Protein AF-A0ABD0NTB0-F1 (afdb_monomer_lite)

Secondary structure (DSSP, 8-state):
----PPPPPP-----------------S------------TT-PPPPPP----GGG--EEETTEEEEEEPSSSS-EEEEETTT--EEEE-

Sequence (90 aa):
MNIQRSSPINISRYGRSRHKAHDFEELSCLRTTESSQSFSPNLGSPSPPETPDSSHCISCIGNYLLLEPIEGDHVFRATHLHSGEELVCK

Radius of gyration: 23.84 Å; chains: 1; bounding box: 82×42×34 Å

pLDDT: mean 72.14, std 17.05, range [37.62, 95.19]

Organism: Cirrhinus mrigala (NCBI:txid683832)

Structure (mmCIF, N/CA/C/O backbone):
data_AF-A0ABD0NTB0-F1
#
_entry.id   AF-A0ABD0NTB0-F1
#
loop_
_atom_site.group_PDB
_atom_site.id
_atom_site.type_symbol
_atom_site.label_atom_id
_atom_site.label_alt_id
_atom_site.label_comp_id
_atom_site.label_asym_id
_atom_site.label_entity_id
_atom_site.label_seq_id
_atom_site.pdbx_PDB_ins_code
_atom_site.Cartn_x
_atom_site.Cartn_y
_atom_site.Cartn_z
_atom_site.occupancy
_atom_site.B_iso_or_equiv
_atom_site.auth_seq_id
_atom_site.auth_comp_id
_atom_site.auth_asym_id
_atom_site.auth_atom_id
_atom_site.pdbx_PDB_model_num
ATOM 1 N N . MET A 1 1 ? 67.552 -1.049 7.433 1.00 52.81 1 MET A N 1
ATOM 2 C CA . MET A 1 1 ? 66.473 -1.753 8.161 1.00 52.81 1 MET A CA 1
ATOM 3 C C . MET A 1 1 ? 65.295 -1.903 7.211 1.00 52.81 1 MET A C 1
ATOM 5 O O . MET A 1 1 ? 64.581 -0.932 7.001 1.00 52.81 1 MET A O 1
ATOM 9 N N . ASN A 1 2 ? 65.136 -3.072 6.585 1.00 62.03 2 ASN A N 1
ATOM 10 C CA . ASN A 1 2 ? 63.991 -3.359 5.717 1.00 62.03 2 ASN A CA 1
ATOM 11 C C . ASN A 1 2 ? 62.867 -3.932 6.578 1.00 62.03 2 ASN A C 1
ATOM 13 O O . ASN A 1 2 ? 62.971 -5.055 7.062 1.00 62.03 2 ASN A O 1
ATOM 17 N N . ILE A 1 3 ? 61.815 -3.148 6.794 1.00 67.19 3 ILE A N 1
ATOM 18 C CA . ILE A 1 3 ? 60.665 -3.564 7.595 1.00 67.19 3 ILE A CA 1
ATOM 19 C C . ILE A 1 3 ? 59.652 -4.195 6.637 1.00 67.19 3 ILE A C 1
ATOM 21 O O . ILE A 1 3 ? 58.921 -3.486 5.947 1.00 67.19 3 ILE A O 1
ATOM 25 N N . GLN A 1 4 ? 59.623 -5.523 6.555 1.00 76.69 4 GLN A N 1
ATOM 26 C CA . GLN A 1 4 ? 58.528 -6.224 5.883 1.00 76.69 4 GLN A CA 1
ATOM 27 C C . GLN A 1 4 ? 57.314 -6.234 6.815 1.00 76.69 4 GLN A C 1
ATOM 29 O O . GLN A 1 4 ? 57.365 -6.799 7.906 1.00 76.69 4 GLN A O 1
ATOM 34 N N . ARG A 1 5 ? 56.228 -5.572 6.405 1.00 75.94 5 ARG A N 1
ATOM 35 C CA . ARG A 1 5 ? 54.947 -5.616 7.121 1.00 75.94 5 ARG A CA 1
ATOM 36 C C . ARG A 1 5 ? 54.201 -6.887 6.723 1.00 75.94 5 ARG A C 1
ATOM 38 O O . ARG A 1 5 ? 54.054 -7.159 5.534 1.00 75.94 5 ARG A O 1
ATOM 45 N N . SER A 1 6 ? 53.750 -7.660 7.706 1.00 81.69 6 SER A N 1
ATOM 46 C CA . SER A 1 6 ? 52.938 -8.852 7.465 1.00 81.69 6 SER A CA 1
ATOM 47 C C . SER A 1 6 ? 51.529 -8.482 6.995 1.00 81.69 6 SER A C 1
ATOM 49 O O . SER A 1 6 ? 51.012 -7.401 7.287 1.00 81.69 6 SER A O 1
ATOM 51 N N . SER A 1 7 ? 50.904 -9.394 6.254 1.00 79.12 7 SER A N 1
ATOM 52 C CA . SER A 1 7 ? 49.503 -9.280 5.855 1.00 79.12 7 SER A CA 1
ATOM 53 C C . SER A 1 7 ? 48.566 -9.464 7.059 1.00 79.12 7 SER A C 1
ATOM 55 O O . SER A 1 7 ? 48.878 -10.254 7.956 1.00 79.12 7 SER A O 1
ATOM 57 N N . PRO A 1 8 ? 47.410 -8.779 7.084 1.00 78.06 8 PRO A N 1
ATOM 58 C CA . PRO A 1 8 ? 46.452 -8.882 8.180 1.00 78.06 8 PRO A CA 1
ATOM 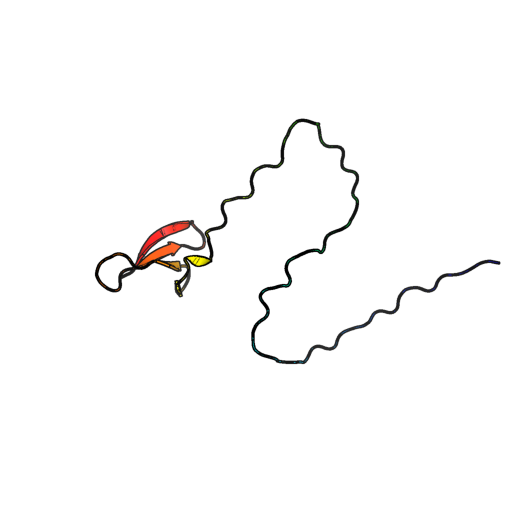59 C C . PRO A 1 8 ? 45.862 -10.295 8.295 1.00 78.06 8 PRO A C 1
ATOM 61 O O . PRO A 1 8 ? 45.656 -10.988 7.298 1.00 78.06 8 PRO A O 1
ATOM 64 N N . ILE A 1 9 ? 45.577 -10.715 9.529 1.00 78.69 9 ILE A N 1
ATOM 65 C CA . ILE A 1 9 ? 44.979 -12.022 9.828 1.00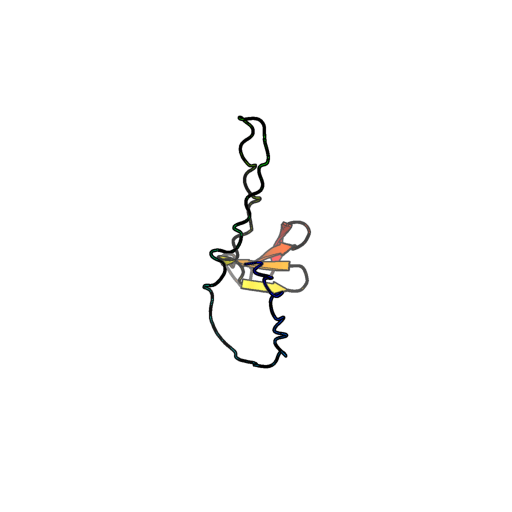 78.69 9 ILE A CA 1
ATOM 66 C C . ILE A 1 9 ? 43.464 -11.947 9.598 1.00 78.69 9 ILE A C 1
ATOM 68 O O . ILE A 1 9 ? 42.799 -11.042 10.097 1.00 78.69 9 ILE A O 1
ATOM 72 N N . ASN A 1 10 ? 42.915 -12.912 8.858 1.00 69.69 10 ASN A N 1
ATOM 73 C CA . ASN A 1 10 ? 41.484 -13.004 8.576 1.00 69.69 10 ASN A CA 1
ATOM 74 C C . ASN A 1 10 ? 40.754 -13.732 9.721 1.00 69.69 10 ASN A C 1
ATOM 76 O O . ASN A 1 10 ? 41.062 -14.886 10.015 1.00 69.69 10 ASN A O 1
ATOM 80 N N . ILE A 1 11 ? 39.797 -13.063 10.372 1.00 70.88 11 ILE A N 1
ATOM 81 C CA . ILE A 1 11 ? 38.982 -13.644 11.448 1.00 70.88 11 ILE A CA 1
ATOM 82 C C . ILE A 1 11 ? 37.628 -14.064 10.867 1.00 70.88 11 ILE A C 1
ATOM 84 O O . ILE A 1 11 ? 36.714 -13.250 10.723 1.00 70.88 11 ILE A O 1
ATOM 88 N N . SER A 1 12 ? 37.467 -15.353 10.573 1.00 66.12 12 SER A N 1
ATOM 89 C CA . SER A 1 12 ? 36.172 -15.935 10.213 1.00 66.12 12 SER A CA 1
ATOM 90 C C . SER A 1 12 ? 35.294 -16.074 11.463 1.00 66.12 12 SER A C 1
ATOM 92 O O . SER A 1 12 ? 35.538 -16.944 12.304 1.00 66.12 12 SER A O 1
ATOM 94 N N . ARG A 1 13 ? 34.265 -15.228 11.607 1.00 67.88 13 ARG A N 1
ATOM 95 C CA . ARG A 1 13 ? 33.269 -15.375 12.681 1.00 67.88 13 ARG A CA 1
ATOM 96 C C . ARG A 1 13 ? 32.338 -16.540 12.342 1.00 67.88 13 ARG A C 1
ATOM 98 O O . ARG A 1 13 ? 31.417 -16.387 11.544 1.00 67.88 13 ARG A O 1
ATOM 105 N N . TYR A 1 14 ? 32.574 -17.706 12.939 1.00 57.47 14 TYR A N 1
ATOM 106 C CA . TYR A 1 14 ? 31.627 -18.817 12.876 1.00 57.47 14 TYR A CA 1
ATOM 107 C C . TYR A 1 14 ? 30.336 -18.407 13.591 1.00 57.47 14 TYR A C 1
ATOM 109 O O . TYR A 1 14 ? 30.301 -18.209 14.805 1.00 57.47 14 TYR A O 1
ATOM 117 N N . GLY A 1 15 ? 29.285 -18.208 12.800 1.00 58.44 15 GLY A N 1
ATOM 118 C CA . GLY A 1 15 ? 27.997 -17.723 13.263 1.00 58.44 15 GLY A CA 1
ATOM 119 C C . GLY A 1 15 ? 27.270 -18.750 14.121 1.00 58.44 15 GLY A C 1
ATOM 120 O O . GLY A 1 15 ? 26.750 -19.741 13.614 1.00 58.44 15 GLY A O 1
ATOM 121 N N . ARG A 1 16 ? 27.137 -18.447 15.412 1.00 58.34 16 ARG A N 1
ATOM 122 C CA . ARG A 1 16 ? 25.883 -18.668 16.136 1.00 58.34 16 ARG A CA 1
ATOM 123 C C . ARG A 1 16 ? 25.864 -17.866 17.430 1.00 58.34 16 ARG A C 1
ATOM 125 O O . ARG A 1 16 ? 26.540 -18.211 18.388 1.00 58.34 16 ARG A O 1
ATOM 132 N N . SER A 1 17 ? 24.998 -16.862 17.478 1.00 48.53 17 SER A N 1
ATOM 133 C CA . SER A 1 17 ? 24.287 -16.544 18.709 1.00 48.53 17 SER A CA 1
ATOM 134 C C . SER A 1 17 ? 22.919 -15.969 18.358 1.00 48.53 17 SER A C 1
ATOM 136 O O . SER A 1 17 ? 22.812 -14.907 17.753 1.00 48.53 17 SER A O 1
ATOM 138 N N . ARG A 1 18 ? 21.863 -16.734 18.658 1.00 58.38 18 ARG A N 1
ATOM 139 C CA . ARG A 1 18 ? 20.477 -16.260 18.609 1.00 58.38 18 ARG A CA 1
ATOM 140 C C . ARG A 1 18 ? 20.260 -15.390 19.840 1.00 58.38 18 ARG A C 1
ATOM 142 O O . ARG A 1 18 ? 20.167 -15.952 20.925 1.00 58.38 18 ARG A O 1
ATOM 149 N N . HIS A 1 19 ? 20.062 -14.087 19.669 1.00 48.44 19 HIS A N 1
ATOM 150 C CA . HIS A 1 19 ? 19.395 -13.274 20.682 1.00 48.44 19 HIS A CA 1
ATOM 151 C C . HIS A 1 19 ? 18.358 -12.367 20.024 1.00 48.44 19 HIS A C 1
ATOM 153 O O . HIS A 1 19 ? 18.619 -11.697 19.030 1.00 48.44 19 HIS A O 1
ATOM 159 N N . LYS A 1 20 ? 17.142 -12.466 20.563 1.00 50.06 20 LYS A N 1
ATOM 160 C CA . LYS A 1 20 ? 16.014 -11.577 20.316 1.00 50.06 20 LYS A CA 1
ATOM 161 C C . LYS A 1 20 ? 16.319 -10.178 20.857 1.00 50.06 20 LYS A C 1
ATOM 163 O O . LYS A 1 20 ? 16.997 -10.060 21.869 1.00 50.06 20 LYS A O 1
ATOM 168 N N . ALA A 1 21 ? 15.590 -9.231 20.273 1.00 48.06 21 ALA A N 1
ATOM 169 C CA . ALA A 1 21 ? 15.223 -7.922 20.797 1.00 48.06 21 ALA A CA 1
ATOM 170 C C . ALA A 1 21 ? 16.261 -6.801 20.644 1.00 48.06 21 ALA A C 1
ATOM 172 O O . ALA A 1 21 ? 17.294 -6.786 21.295 1.00 48.06 21 ALA A O 1
ATOM 173 N N . HIS A 1 22 ? 15.821 -5.824 19.849 1.00 49.94 22 HIS A N 1
ATOM 174 C CA . HIS A 1 22 ? 15.913 -4.403 20.147 1.00 49.94 22 HIS A CA 1
ATOM 175 C C . HIS A 1 22 ? 17.314 -3.792 20.111 1.00 49.94 22 HIS A C 1
ATOM 177 O O . HIS A 1 22 ? 17.906 -3.537 21.149 1.00 49.94 22 HIS A O 1
ATOM 183 N N . ASP A 1 23 ? 17.757 -3.425 18.910 1.00 37.62 23 ASP A N 1
ATOM 184 C CA . ASP A 1 23 ? 18.547 -2.209 18.756 1.00 37.62 23 ASP A CA 1
ATOM 185 C C . ASP A 1 23 ? 18.258 -1.588 17.382 1.00 37.62 23 ASP A C 1
ATOM 187 O O . ASP A 1 23 ? 18.469 -2.209 16.341 1.00 37.62 23 ASP A O 1
ATOM 191 N N . PHE A 1 24 ? 17.633 -0.413 17.402 1.00 48.34 24 PHE A N 1
ATOM 192 C CA . PHE A 1 24 ? 17.255 0.392 16.236 1.00 48.34 24 PHE A CA 1
ATOM 193 C C . PHE A 1 24 ? 18.338 1.449 15.938 1.00 48.34 24 PHE A C 1
ATOM 195 O O . PHE A 1 24 ? 18.114 2.355 15.143 1.00 48.34 24 PHE A O 1
ATOM 202 N N . GLU A 1 25 ? 19.535 1.339 16.521 1.00 51.12 25 GLU A N 1
ATOM 203 C CA . GLU A 1 25 ? 20.545 2.394 16.439 1.00 51.12 25 GLU A CA 1
ATOM 204 C C . GLU A 1 25 ? 21.907 1.899 15.933 1.00 51.12 25 GLU A C 1
ATOM 206 O O . GLU A 1 25 ? 22.932 2.054 16.584 1.00 51.12 25 GLU A O 1
ATOM 211 N N . GLU A 1 26 ? 21.954 1.329 14.724 1.00 47.09 26 GLU A N 1
ATOM 212 C CA . GLU A 1 26 ? 23.234 1.124 14.025 1.00 47.09 26 GLU A CA 1
ATOM 213 C C . GLU A 1 26 ? 23.088 1.227 12.496 1.00 47.09 26 GLU A C 1
ATOM 215 O O . GLU A 1 26 ? 23.358 0.295 11.744 1.00 47.09 26 GLU A O 1
ATOM 220 N N . LEU A 1 27 ? 22.633 2.384 12.005 1.00 48.22 27 LEU A N 1
ATOM 221 C CA . LEU A 1 27 ? 22.791 2.761 10.588 1.00 48.22 27 LEU A CA 1
ATOM 222 C C . LEU A 1 27 ? 23.494 4.112 10.404 1.00 48.22 27 LEU A C 1
ATOM 224 O O . LEU A 1 27 ? 23.484 4.682 9.312 1.00 48.22 27 LEU A O 1
ATOM 228 N N . SER A 1 28 ? 24.163 4.616 11.441 1.00 50.31 28 SER A N 1
ATOM 229 C CA . SER A 1 28 ? 25.056 5.760 11.315 1.00 50.31 28 SER A CA 1
ATOM 230 C C . SER A 1 28 ? 26.506 5.284 11.132 1.00 50.31 28 SER A C 1
ATOM 232 O O . SER A 1 28 ? 27.063 4.544 11.935 1.00 50.31 28 SER A O 1
ATOM 234 N N . CYS A 1 29 ? 27.126 5.769 10.051 1.00 44.84 29 CYS A N 1
ATOM 235 C CA . CYS A 1 29 ? 28.577 5.944 9.910 1.00 44.84 29 CYS A CA 1
ATOM 236 C C . CYS A 1 29 ? 29.438 4.752 9.453 1.00 44.84 29 CYS A C 1
ATOM 238 O O . CYS A 1 29 ? 30.420 4.436 10.112 1.00 44.84 29 CYS A O 1
ATOM 240 N N . LEU A 1 30 ? 29.228 4.201 8.251 1.00 52.38 30 LEU A N 1
ATOM 241 C CA . LEU A 1 30 ? 30.326 3.530 7.531 1.00 52.38 30 LEU A CA 1
ATOM 242 C C . LEU A 1 30 ? 30.236 3.733 6.015 1.00 52.38 30 LEU A C 1
ATOM 244 O O . LEU A 1 30 ? 29.679 2.872 5.347 1.00 52.38 30 LEU A O 1
ATOM 248 N N . ARG A 1 31 ? 30.826 4.821 5.484 1.00 41.84 31 ARG A N 1
ATOM 249 C CA . ARG A 1 31 ? 31.605 4.8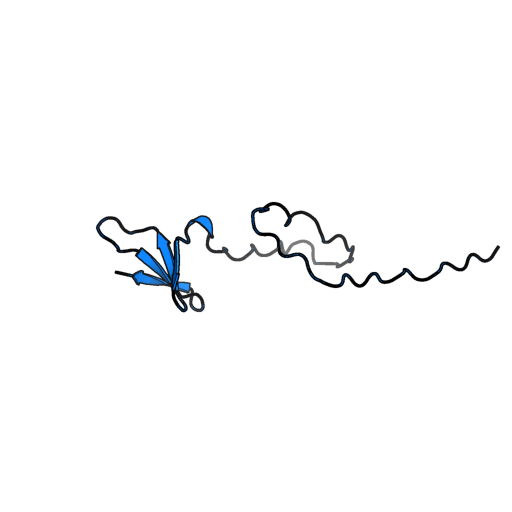46 4.218 1.00 41.84 31 ARG A CA 1
ATOM 250 C C . ARG A 1 31 ? 32.540 6.062 4.173 1.00 41.84 31 ARG A C 1
ATOM 252 O O . ARG A 1 31 ? 32.220 7.088 3.584 1.00 41.84 31 ARG A O 1
ATOM 259 N N . THR A 1 32 ? 33.724 5.934 4.759 1.00 46.66 32 THR A N 1
ATOM 260 C CA . THR A 1 32 ? 34.896 6.721 4.358 1.00 46.66 32 THR A CA 1
ATOM 261 C C . THR A 1 32 ? 35.689 5.915 3.335 1.00 46.66 32 THR A C 1
ATOM 263 O O . THR A 1 32 ? 36.429 5.007 3.692 1.00 46.66 32 THR A O 1
ATOM 266 N N . THR A 1 33 ? 35.554 6.261 2.057 1.00 44.97 33 THR A N 1
ATOM 267 C CA . THR A 1 33 ? 36.618 6.059 1.067 1.00 44.97 33 THR A CA 1
ATOM 268 C C . THR A 1 33 ? 36.605 7.246 0.121 1.00 44.97 33 THR A C 1
ATOM 270 O O . THR A 1 33 ? 35.685 7.418 -0.674 1.00 44.97 33 THR A O 1
ATOM 273 N N . GLU A 1 34 ? 37.633 8.071 0.269 1.00 53.75 34 GLU A N 1
ATOM 274 C CA . GLU A 1 34 ? 38.133 9.017 -0.715 1.00 53.75 34 GLU A CA 1
ATOM 275 C C . GLU A 1 34 ? 38.098 8.393 -2.121 1.00 53.75 34 GLU A C 1
ATOM 277 O O . GLU A 1 34 ? 38.792 7.418 -2.403 1.00 53.75 34 GLU A O 1
ATOM 282 N N . SER A 1 35 ? 37.280 8.948 -3.012 1.00 48.19 35 SER A N 1
ATOM 283 C CA . SER A 1 35 ? 37.479 8.786 -4.447 1.00 48.19 35 SER A CA 1
ATOM 284 C C . SER A 1 35 ? 37.306 10.149 -5.090 1.00 48.19 35 SER A C 1
ATOM 286 O O . SER A 1 35 ? 36.189 10.643 -5.246 1.00 48.19 35 SER A O 1
ATOM 288 N N . SER A 1 36 ? 38.434 10.759 -5.433 1.00 59.62 36 SER A N 1
ATOM 289 C CA . SER A 1 36 ? 38.537 11.906 -6.322 1.00 59.62 36 SER A CA 1
ATOM 290 C C . SER A 1 36 ? 37.711 11.645 -7.580 1.00 59.62 36 SER A C 1
ATOM 292 O O . SER A 1 36 ? 38.127 10.894 -8.460 1.00 59.62 36 SER A O 1
ATOM 294 N N . GLN A 1 37 ? 36.526 12.239 -7.661 1.00 54.38 37 GLN A N 1
ATOM 295 C CA . GLN A 1 37 ? 35.738 12.268 -8.882 1.00 54.38 37 GLN A CA 1
ATOM 296 C C . GLN A 1 37 ? 35.430 13.726 -9.192 1.00 54.38 37 GLN A C 1
ATOM 298 O O . GLN A 1 37 ? 34.649 14.391 -8.515 1.00 54.38 37 GLN A O 1
ATOM 303 N N . SER A 1 38 ? 36.130 14.235 -10.202 1.00 67.69 38 SER A N 1
ATOM 304 C CA . SER A 1 38 ? 35.828 15.507 -10.833 1.00 67.69 38 SER A CA 1
ATOM 305 C C . SER A 1 38 ? 34.431 15.423 -11.444 1.00 67.69 38 SER A C 1
ATOM 307 O O . SER A 1 38 ? 34.237 14.729 -12.442 1.00 67.69 38 SER A O 1
ATOM 309 N N . PHE A 1 39 ? 33.476 16.144 -10.870 1.00 60.47 39 PHE A N 1
ATOM 310 C CA . PHE A 1 39 ? 32.192 16.404 -11.506 1.00 60.47 39 PHE A CA 1
ATOM 311 C C . PHE A 1 39 ? 32.033 17.905 -11.724 1.00 60.47 39 PHE A C 1
ATOM 313 O O . PHE A 1 39 ? 32.462 18.722 -10.909 1.00 60.47 39 PHE A O 1
ATOM 320 N N . SER A 1 40 ? 31.477 18.254 -12.884 1.00 62.31 40 SER A N 1
ATOM 321 C CA . SER A 1 40 ? 31.192 19.620 -13.315 1.00 62.31 40 SER A CA 1
ATOM 322 C C . SER A 1 40 ? 30.443 20.404 -12.224 1.00 62.31 40 SER A C 1
ATOM 324 O O . SER A 1 40 ? 29.539 19.851 -11.601 1.00 62.31 40 SER A O 1
ATOM 326 N N . PRO A 1 41 ? 30.758 21.693 -12.000 1.00 63.53 41 PRO A N 1
ATOM 327 C CA . PRO A 1 41 ? 30.464 22.368 -10.734 1.00 63.53 41 PRO A CA 1
ATOM 328 C C . PRO A 1 41 ? 28.987 22.692 -10.450 1.00 63.53 41 PRO A C 1
ATOM 330 O O . PRO A 1 41 ? 28.722 23.296 -9.422 1.00 63.53 41 PRO A O 1
ATOM 333 N N . ASN A 1 42 ? 28.019 22.321 -11.298 1.00 61.41 42 ASN A N 1
ATOM 334 C CA . ASN A 1 42 ? 26.656 22.873 -11.202 1.00 61.41 42 ASN A CA 1
ATOM 335 C C . ASN A 1 42 ? 25.499 21.872 -11.364 1.00 61.41 42 ASN A C 1
ATOM 337 O O . ASN A 1 42 ? 24.366 22.297 -11.572 1.00 61.41 42 ASN A O 1
ATOM 341 N N . LEU A 1 43 ? 25.733 20.564 -11.260 1.00 64.62 43 LEU A N 1
ATOM 342 C CA . LEU A 1 43 ? 24.633 19.599 -11.171 1.00 64.62 43 LEU A CA 1
ATOM 343 C C . LEU A 1 43 ? 24.590 19.073 -9.740 1.00 64.62 43 LEU A C 1
ATOM 345 O O . LEU A 1 43 ? 25.316 18.150 -9.384 1.00 64.62 43 LEU A O 1
ATOM 349 N N . GLY A 1 44 ? 23.793 19.742 -8.904 1.00 73.56 44 GLY A N 1
ATOM 350 C CA . GLY A 1 44 ? 23.501 19.267 -7.555 1.00 73.56 44 GLY A CA 1
ATOM 351 C C . GLY A 1 44 ? 22.952 17.841 -7.594 1.00 73.56 44 GLY A C 1
ATOM 352 O O . GLY A 1 44 ? 22.341 17.425 -8.580 1.00 73.56 44 GLY A O 1
ATOM 353 N N . SER A 1 45 ? 23.199 17.083 -6.529 1.00 73.62 45 SER A N 1
ATOM 354 C CA . SER A 1 45 ? 22.696 15.720 -6.378 1.00 73.62 45 SER A CA 1
ATOM 355 C C . SER A 1 45 ? 21.178 15.698 -6.611 1.00 73.62 45 SER A C 1
ATOM 357 O O . SER A 1 45 ? 20.484 16.516 -6.001 1.00 73.62 45 SER A O 1
ATOM 359 N N . PRO A 1 46 ? 20.636 14.805 -7.462 1.00 79.88 46 PRO A N 1
ATOM 360 C CA . PRO A 1 46 ? 19.191 14.637 -7.539 1.00 79.88 46 PRO A CA 1
ATOM 361 C C . PRO A 1 46 ? 18.666 14.262 -6.150 1.00 79.88 46 PRO A C 1
ATOM 363 O O . PRO A 1 46 ? 19.301 13.476 -5.439 1.00 79.88 46 PRO A O 1
ATOM 366 N N . SER A 1 47 ? 17.532 14.844 -5.755 1.00 76.62 47 SER A N 1
ATOM 367 C CA . SER A 1 47 ? 16.868 14.485 -4.502 1.00 76.62 47 SER A CA 1
ATOM 368 C C . SER A 1 47 ? 16.628 12.972 -4.469 1.00 76.62 47 SER A C 1
ATOM 370 O O . SER A 1 47 ? 16.236 12.408 -5.498 1.00 76.62 47 SER A O 1
ATOM 372 N N . PRO A 1 48 ? 16.870 12.296 -3.331 1.00 74.25 48 PRO A N 1
ATOM 373 C CA . PRO A 1 48 ? 16.513 10.891 -3.211 1.00 74.25 48 PRO A CA 1
ATOM 374 C C . PRO A 1 48 ? 15.005 10.726 -3.466 1.00 74.25 48 PRO A C 1
ATOM 376 O O . PRO A 1 48 ? 14.239 11.639 -3.144 1.00 74.25 48 PRO A O 1
ATOM 379 N N . PRO A 1 49 ? 14.570 9.599 -4.061 1.00 76.44 49 PRO A N 1
ATOM 380 C CA . PRO A 1 49 ? 13.147 9.312 -4.205 1.00 76.44 49 PRO A CA 1
ATOM 381 C C . PRO A 1 49 ? 12.472 9.368 -2.832 1.00 76.44 49 PRO A C 1
ATOM 383 O O . PRO A 1 49 ? 13.076 8.953 -1.840 1.00 76.44 49 PRO A O 1
ATOM 386 N N . GLU A 1 50 ? 11.236 9.872 -2.778 1.00 72.50 50 GLU A N 1
ATOM 387 C CA . GLU A 1 50 ? 10.424 9.824 -1.562 1.00 72.50 50 GLU A CA 1
ATOM 388 C C . GLU A 1 50 ? 10.267 8.357 -1.155 1.00 72.50 50 GLU A C 1
ATOM 390 O O . GLU A 1 50 ? 9.586 7.567 -1.812 1.00 72.50 50 GLU A O 1
ATOM 395 N N . THR A 1 51 ? 10.977 7.961 -0.099 1.00 63.97 51 THR A N 1
ATOM 396 C CA . THR A 1 51 ? 10.751 6.669 0.532 1.00 63.97 51 THR A CA 1
ATOM 397 C C . THR A 1 51 ? 9.421 6.760 1.261 1.00 63.97 51 THR A C 1
ATOM 399 O O . THR A 1 51 ? 9.280 7.669 2.078 1.00 63.97 51 THR A O 1
ATOM 402 N N . PRO A 1 52 ? 8.456 5.862 1.003 1.00 63.56 52 PRO A N 1
ATOM 403 C CA . PRO A 1 52 ? 7.216 5.857 1.761 1.00 63.56 52 PRO A CA 1
ATOM 404 C C . PRO A 1 52 ? 7.554 5.714 3.245 1.00 63.56 52 PRO A C 1
ATOM 406 O O . PRO A 1 52 ? 8.269 4.787 3.637 1.00 63.56 52 PRO A O 1
ATOM 409 N N . ASP A 1 53 ? 7.085 6.669 4.046 1.00 63.25 53 ASP A N 1
ATOM 410 C CA . ASP A 1 53 ? 7.339 6.718 5.479 1.00 63.25 53 ASP A CA 1
ATOM 411 C C . ASP A 1 53 ? 6.856 5.416 6.130 1.00 63.25 53 ASP A C 1
ATOM 413 O O . ASP A 1 53 ? 5.657 5.134 6.234 1.00 63.25 53 ASP A O 1
ATOM 417 N N . SER A 1 54 ? 7.805 4.594 6.588 1.00 61.19 54 SER A N 1
ATOM 418 C CA . SER A 1 54 ? 7.508 3.293 7.198 1.00 61.19 54 SER A CA 1
ATOM 419 C C . SER A 1 54 ? 6.707 3.413 8.496 1.00 61.19 54 SER A C 1
ATOM 421 O O . SER A 1 54 ? 6.153 2.422 8.962 1.00 61.19 54 SER A O 1
ATOM 423 N N . SER A 1 55 ? 6.637 4.613 9.079 1.00 66.69 55 SER A N 1
ATOM 424 C CA . SER A 1 55 ? 5.837 4.929 10.266 1.00 66.69 55 SER A CA 1
ATOM 425 C C . SER A 1 55 ? 4.337 4.733 10.061 1.00 66.69 55 SER A C 1
ATOM 427 O O . SER A 1 55 ? 3.623 4.552 11.042 1.00 66.69 55 SER A O 1
ATOM 429 N N . HIS A 1 56 ? 3.857 4.736 8.815 1.00 69.69 56 HIS A N 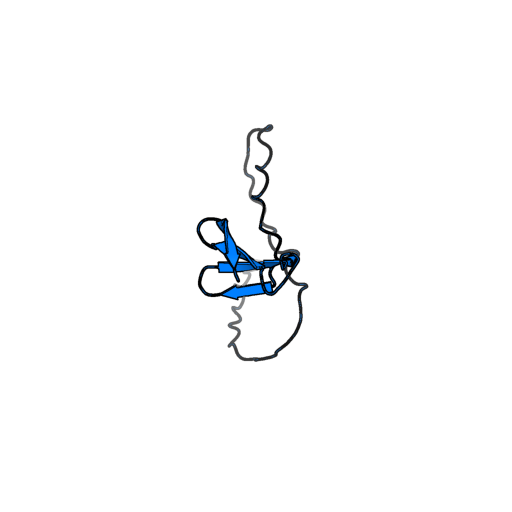1
ATOM 430 C CA . HIS A 1 56 ? 2.439 4.540 8.509 1.00 69.69 56 HIS A CA 1
ATOM 431 C C . HIS A 1 56 ? 2.084 3.086 8.189 1.00 69.69 56 HIS A C 1
ATOM 433 O O . HIS A 1 56 ? 0.917 2.796 7.954 1.00 69.69 56 HIS A O 1
ATOM 439 N N . CYS A 1 57 ? 3.051 2.162 8.189 1.00 73.12 57 CYS A N 1
ATOM 440 C CA . CYS A 1 57 ? 2.795 0.748 7.931 1.00 73.12 57 CYS A CA 1
ATOM 441 C C . CYS A 1 57 ? 2.183 0.055 9.156 1.00 73.12 57 CYS A C 1
ATOM 443 O O . CYS A 1 57 ? 2.809 -0.033 10.213 1.00 73.12 57 CYS A O 1
ATOM 445 N N . ILE A 1 58 ? 0.982 -0.498 8.985 1.00 82.50 58 ILE A N 1
ATOM 446 C CA . ILE A 1 58 ? 0.311 -1.327 9.992 1.00 82.50 58 ILE A CA 1
ATOM 447 C C . ILE A 1 58 ? 0.623 -2.810 9.771 1.00 82.50 58 ILE A C 1
ATOM 449 O O . ILE A 1 58 ? 0.846 -3.545 10.734 1.00 82.50 58 ILE A O 1
ATOM 453 N N . SER A 1 59 ? 0.614 -3.277 8.516 1.00 89.38 59 SER A N 1
ATOM 454 C CA . SER A 1 59 ? 0.795 -4.698 8.185 1.00 89.38 59 SER A CA 1
ATOM 455 C C . SER A 1 59 ? 1.173 -4.919 6.716 1.00 89.38 59 SER A C 1
ATOM 457 O O . SER A 1 59 ? 0.833 -4.112 5.859 1.00 89.38 59 SER A O 1
ATOM 459 N N . CYS A 1 60 ? 1.811 -6.050 6.399 1.00 92.25 60 CYS A N 1
ATOM 460 C CA . CYS A 1 60 ? 2.023 -6.516 5.024 1.00 92.25 60 CYS A CA 1
ATOM 461 C C . CYS A 1 60 ? 1.167 -7.756 4.752 1.00 92.25 60 CYS A C 1
ATOM 463 O O . CYS A 1 60 ? 1.250 -8.739 5.493 1.00 92.25 60 CYS A O 1
ATOM 465 N N . ILE A 1 61 ? 0.403 -7.752 3.658 1.00 92.25 61 ILE A N 1
ATOM 466 C CA . ILE A 1 61 ? -0.422 -8.888 3.230 1.00 92.25 61 ILE A CA 1
ATOM 467 C C . ILE A 1 61 ? -0.175 -9.151 1.745 1.00 92.25 61 ILE A C 1
ATOM 469 O O . ILE A 1 61 ? -0.559 -8.369 0.876 1.00 92.25 61 ILE A O 1
ATOM 473 N N . GLY A 1 62 ? 0.477 -10.275 1.440 1.00 94.19 62 GLY A N 1
ATOM 474 C CA . GLY A 1 62 ? 0.896 -10.584 0.073 1.00 94.19 62 GLY A CA 1
ATOM 475 C C . GLY A 1 62 ? 1.803 -9.485 -0.488 1.00 94.19 62 GLY A C 1
ATOM 476 O O . GLY A 1 62 ? 2.832 -9.175 0.107 1.00 94.19 62 GLY A O 1
ATOM 477 N N . ASN A 1 63 ? 1.398 -8.890 -1.614 1.00 95.19 63 ASN A N 1
ATOM 478 C CA . ASN A 1 63 ? 2.119 -7.795 -2.274 1.00 95.19 63 ASN A CA 1
ATOM 479 C C . ASN A 1 63 ? 1.593 -6.400 -1.892 1.00 95.19 63 ASN A C 1
ATOM 481 O O . ASN A 1 63 ? 1.827 -5.443 -2.630 1.00 95.19 63 ASN A O 1
ATOM 485 N N . TYR A 1 64 ? 0.857 -6.281 -0.787 1.00 95.00 64 TYR A N 1
ATOM 486 C CA . TYR A 1 64 ? 0.241 -5.031 -0.356 1.00 95.00 64 TYR A CA 1
ATOM 487 C C . TYR A 1 64 ? 0.687 -4.641 1.051 1.00 95.00 64 TYR A C 1
ATOM 489 O O . TYR A 1 64 ? 0.812 -5.486 1.941 1.00 95.00 64 TYR A O 1
ATOM 497 N N . LEU A 1 65 ? 0.896 -3.343 1.240 1.00 93.69 65 LEU A N 1
ATOM 498 C CA . LEU A 1 65 ? 1.179 -2.700 2.514 1.00 93.69 65 LEU A CA 1
ATOM 499 C C . LEU A 1 65 ? -0.108 -2.053 3.029 1.00 93.69 65 LEU A C 1
ATOM 501 O O . LEU A 1 65 ? -0.630 -1.166 2.363 1.00 93.69 65 LEU A O 1
ATOM 505 N N . LEU A 1 66 ? -0.624 -2.485 4.178 1.00 93.94 66 LEU A N 1
ATOM 506 C CA . LEU A 1 66 ? -1.702 -1.789 4.877 1.00 93.94 66 LEU A CA 1
ATOM 507 C C . LEU A 1 66 ? -1.124 -0.592 5.626 1.00 93.94 66 LEU A C 1
ATOM 509 O O . LEU A 1 66 ? -0.187 -0.732 6.416 1.00 93.94 66 LEU A O 1
ATOM 513 N N . LEU A 1 67 ? -1.710 0.566 5.368 1.00 91.19 67 LEU A N 1
ATOM 514 C CA . LEU A 1 67 ? -1.386 1.846 5.968 1.00 91.19 67 LEU A CA 1
ATOM 515 C C . LEU A 1 67 ? -2.440 2.212 7.023 1.00 91.19 67 LEU A C 1
ATOM 517 O O . LEU A 1 67 ? -3.091 1.339 7.593 1.00 91.19 67 LEU A O 1
ATOM 521 N N . GLU A 1 68 ? -2.612 3.506 7.282 1.00 89.19 68 GLU A N 1
ATOM 522 C CA . GLU A 1 68 ? -3.553 4.036 8.262 1.00 89.19 68 GLU A CA 1
ATOM 523 C C . GLU A 1 68 ? -5.015 3.591 8.032 1.00 89.19 68 GLU A C 1
ATOM 525 O O . GLU A 1 68 ? -5.452 3.419 6.883 1.00 89.19 68 GLU A O 1
ATOM 530 N N . PRO A 1 69 ? -5.788 3.398 9.120 1.00 89.00 69 PRO A N 1
ATOM 531 C CA . PRO A 1 69 ? -7.208 3.107 9.027 1.00 89.00 69 PRO A CA 1
ATOM 532 C C . PRO A 1 69 ? -7.946 4.331 8.490 1.00 89.00 69 PRO A C 1
ATOM 534 O O . PRO A 1 69 ? -7.624 5.469 8.835 1.00 89.00 69 PRO A O 1
ATOM 537 N N . ILE A 1 70 ? -8.970 4.091 7.684 1.00 89.00 70 ILE A N 1
ATOM 538 C CA . ILE A 1 70 ? -9.888 5.129 7.223 1.00 89.00 70 ILE A CA 1
ATOM 539 C C . ILE A 1 70 ? -10.986 5.286 8.284 1.00 89.00 70 ILE A C 1
ATOM 541 O O . ILE A 1 70 ? -11.377 4.3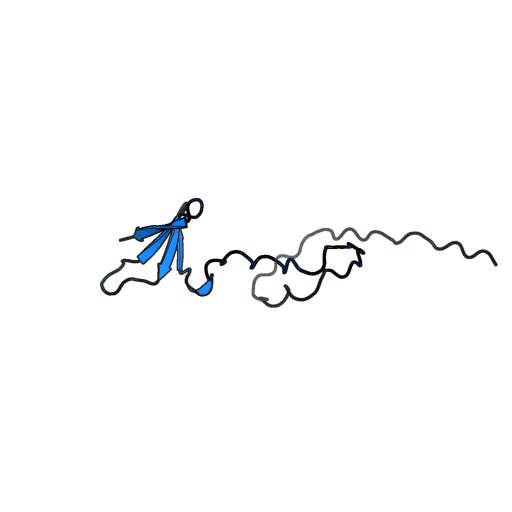15 8.931 1.00 89.00 70 ILE A O 1
ATOM 545 N N . GLU A 1 71 ? -11.465 6.511 8.511 1.00 83.44 71 GLU A N 1
ATOM 546 C CA . GLU A 1 71 ? -12.534 6.764 9.481 1.00 83.44 71 GLU A CA 1
ATOM 547 C C . GLU A 1 71 ? -13.790 5.942 9.156 1.00 83.44 71 GLU A C 1
ATOM 549 O O . GLU A 1 71 ? -14.414 6.112 8.109 1.00 83.44 71 GLU A O 1
ATOM 554 N N . GLY A 1 72 ? -14.181 5.085 10.102 1.00 71.12 72 GLY A N 1
ATOM 555 C CA . GLY A 1 72 ? -15.385 4.263 10.018 1.00 71.12 72 GLY A CA 1
ATOM 556 C C . GLY A 1 72 ? -15.110 2.839 9.536 1.00 71.12 72 GLY A C 1
ATOM 557 O O . GLY A 1 72 ? -15.066 2.578 8.338 1.00 71.12 72 GLY A O 1
ATOM 558 N N . ASP A 1 73 ? -15.066 1.916 10.503 1.00 76.44 73 ASP A N 1
ATOM 559 C CA . ASP A 1 73 ? -14.932 0.457 10.331 1.00 76.44 73 ASP A CA 1
ATOM 560 C C . ASP A 1 73 ? -13.537 -0.016 9.871 1.00 76.44 73 ASP A C 1
ATOM 562 O O . ASP A 1 73 ? -12.680 0.811 9.588 1.00 76.44 73 ASP A O 1
ATOM 566 N N . HIS A 1 74 ? -13.281 -1.334 9.881 1.00 86.25 74 HIS A N 1
ATOM 567 C CA . HIS A 1 74 ? -12.002 -2.023 9.591 1.00 86.25 74 HIS A CA 1
ATOM 568 C C . HIS A 1 74 ? -11.480 -1.842 8.149 1.00 86.25 74 HIS A C 1
ATOM 570 O O . HIS A 1 74 ? -11.066 -2.788 7.482 1.00 86.25 74 HIS A O 1
ATOM 576 N N . VAL A 1 75 ? -11.501 -0.608 7.668 1.00 92.06 75 VAL A N 1
ATOM 577 C CA . VAL A 1 75 ? -11.095 -0.180 6.348 1.00 92.06 75 VAL A CA 1
ATOM 578 C C . VAL A 1 75 ? -9.724 0.470 6.459 1.00 92.06 75 VAL A C 1
ATOM 580 O O . VAL A 1 75 ? -9.499 1.339 7.299 1.00 92.06 75 VAL A O 1
ATOM 583 N N . PHE A 1 76 ? -8.801 0.066 5.598 1.00 92.06 76 PHE A N 1
ATOM 584 C CA . PHE A 1 76 ? -7.416 0.524 5.624 1.00 92.06 76 PHE A CA 1
ATOM 585 C C . PHE A 1 76 ? -7.006 1.031 4.250 1.00 92.06 76 PHE A C 1
ATOM 587 O O . PHE A 1 76 ? -7.376 0.447 3.224 1.00 92.06 76 PHE A O 1
ATOM 594 N N . ARG A 1 77 ? -6.188 2.086 4.223 1.00 93.00 77 ARG A N 1
ATOM 595 C CA . ARG A 1 77 ? -5.417 2.415 3.021 1.00 93.00 77 ARG A CA 1
ATOM 596 C C . ARG A 1 77 ? -4.454 1.263 2.733 1.00 93.00 77 ARG A C 1
ATOM 598 O O . ARG A 1 77 ? -3.877 0.694 3.656 1.00 93.00 77 ARG A O 1
ATOM 605 N N . ALA A 1 78 ? -4.288 0.902 1.469 1.00 94.31 78 ALA A N 1
ATOM 606 C CA . ALA A 1 78 ? -3.385 -0.157 1.047 1.00 94.31 78 ALA A CA 1
ATOM 607 C C . ALA A 1 78 ? -2.554 0.294 -0.157 1.00 94.31 78 ALA A C 1
ATOM 609 O O . ALA A 1 78 ? -3.085 0.929 -1.059 1.00 94.31 78 ALA A O 1
ATOM 610 N N . THR A 1 79 ? -1.276 -0.071 -0.212 1.00 94.75 79 THR A N 1
ATOM 611 C CA . THR A 1 79 ? -0.393 0.261 -1.343 1.00 94.75 79 THR A CA 1
ATOM 612 C C . THR A 1 79 ? 0.232 -1.002 -1.916 1.00 94.75 79 THR A C 1
ATOM 614 O O . THR A 1 79 ? 0.773 -1.823 -1.172 1.00 94.75 79 THR A O 1
ATOM 617 N N . HIS A 1 80 ? 0.184 -1.180 -3.237 1.00 94.81 80 HIS A N 1
ATOM 618 C CA . HIS A 1 80 ? 0.857 -2.299 -3.898 1.00 94.81 80 HIS A CA 1
ATOM 619 C C . HIS A 1 80 ? 2.375 -2.081 -3.941 1.00 94.81 80 HIS A C 1
ATOM 621 O O . HIS A 1 80 ? 2.852 -1.074 -4.462 1.00 94.81 80 HIS A O 1
ATOM 627 N N . LEU A 1 81 ? 3.150 -3.053 -3.458 1.00 91.00 81 LEU A N 1
ATOM 628 C CA . LEU A 1 81 ? 4.600 -2.922 -3.267 1.00 91.00 81 LEU A CA 1
ATOM 629 C C . LEU A 1 81 ? 5.379 -2.664 -4.564 1.00 91.00 81 LEU A C 1
ATOM 631 O O . LEU A 1 81 ? 6.408 -1.996 -4.531 1.00 91.00 81 LEU A O 1
ATOM 635 N N . HIS A 1 82 ? 4.919 -3.195 -5.701 1.00 92.38 82 HIS A N 1
ATOM 636 C CA . HIS A 1 82 ? 5.662 -3.085 -6.963 1.00 92.38 82 HIS A CA 1
ATOM 637 C C . HIS A 1 82 ? 5.234 -1.899 -7.830 1.00 92.38 82 HIS A C 1
ATOM 639 O O . HIS A 1 82 ? 6.061 -1.352 -8.551 1.00 92.38 82 HIS A O 1
ATOM 645 N N . SER A 1 83 ? 3.948 -1.5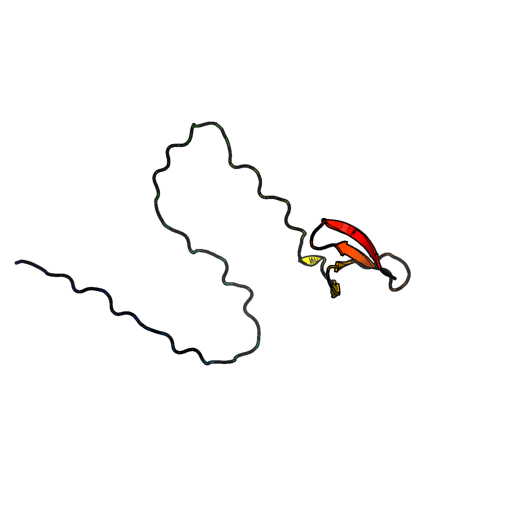34 -7.808 1.00 94.88 83 SER A N 1
ATOM 646 C CA . SER A 1 83 ? 3.416 -0.448 -8.647 1.00 94.88 83 SER A CA 1
ATOM 647 C C . SER A 1 83 ? 3.244 0.866 -7.893 1.00 94.88 83 SER A C 1
ATOM 649 O O . SER A 1 83 ? 3.101 1.899 -8.537 1.00 94.88 83 SER A O 1
ATOM 651 N N . GLY A 1 84 ? 3.229 0.838 -6.556 1.00 90.38 84 GLY A N 1
ATOM 652 C CA . GLY A 1 84 ? 2.887 1.998 -5.734 1.00 90.38 84 GLY A CA 1
ATOM 653 C C . GLY A 1 84 ? 1.412 2.402 -5.819 1.00 90.38 84 GLY A C 1
ATOM 654 O O . GLY A 1 84 ? 1.046 3.454 -5.313 1.00 90.38 84 GLY A O 1
ATOM 655 N N . GLU A 1 85 ? 0.563 1.595 -6.462 1.00 94.88 85 GLU A N 1
ATOM 656 C CA . GLU A 1 85 ? -0.862 1.892 -6.614 1.00 94.88 85 GLU A CA 1
ATOM 657 C C . GLU A 1 85 ? -1.574 1.854 -5.258 1.00 94.88 85 GLU A C 1
ATOM 659 O O . GLU A 1 85 ? -1.419 0.890 -4.500 1.00 94.88 85 GLU A O 1
ATOM 664 N N . GLU A 1 86 ? -2.354 2.898 -4.967 1.00 93.38 86 GLU A N 1
ATOM 665 C CA . GLU A 1 86 ? -3.148 3.010 -3.746 1.00 93.38 86 GLU A CA 1
ATOM 666 C C . GLU A 1 86 ? -4.552 2.425 -3.923 1.00 93.38 86 GLU A C 1
ATOM 668 O O . GLU A 1 86 ? -5.252 2.679 -4.903 1.00 93.38 86 GLU A O 1
ATOM 673 N N . LEU A 1 87 ? -4.967 1.641 -2.935 1.00 93.50 87 LEU A N 1
ATOM 674 C CA . LEU A 1 87 ? -6.203 0.875 -2.881 1.00 93.50 87 LEU A CA 1
ATOM 675 C C . LEU A 1 87 ? -6.810 0.978 -1.478 1.00 93.50 87 LEU A C 1
ATOM 677 O O . LEU A 1 87 ? -6.189 1.464 -0.531 1.00 93.50 87 LEU A O 1
ATOM 681 N N . VAL A 1 88 ? -8.030 0.469 -1.336 1.00 93.00 88 VAL A N 1
ATOM 682 C CA . VAL A 1 88 ? -8.729 0.379 -0.053 1.00 93.00 88 VAL A CA 1
ATOM 683 C C . VAL A 1 88 ? -8.980 -1.090 0.278 1.00 93.00 88 VAL A C 1
ATOM 685 O O . VAL A 1 88 ? -9.555 -1.823 -0.526 1.00 93.00 88 VAL A O 1
ATOM 688 N N . CYS A 1 89 ? -8.544 -1.514 1.462 1.00 91.38 89 CYS A N 1
ATOM 689 C CA . CYS A 1 89 ? -8.818 -2.833 2.029 1.00 91.38 89 CYS A CA 1
ATOM 690 C C . CYS A 1 89 ? -9.996 -2.723 3.002 1.00 91.38 89 CYS A C 1
ATOM 692 O O . CYS A 1 89 ? -10.027 -1.778 3.784 1.00 91.38 89 CYS A O 1
ATOM 694 N N . LYS A 1 90 ? -10.933 -3.674 2.973 1.00 90.94 90 LYS A N 1
ATOM 695 C CA . LYS A 1 90 ? -12.080 -3.770 3.888 1.00 90.94 90 LYS A CA 1
ATOM 696 C C . LYS A 1 90 ? -12.166 -5.174 4.476 1.00 90.94 90 LYS A C 1
ATOM 698 O O . LYS A 1 90 ? -11.813 -6.119 3.735 1.00 90.94 90 LYS A O 1
#

Foldseek 3Di:
DDDDDDDDDDDDPPDDDDDDDDDPPPPPDDDDDDDDDDDDDPDPDPDDPPDPPCVQFPDDDDQKTWGDADPDPPKTWIAGNPPRDIDIDD

=== Feature glossary ===
Reading guide. The protein is described through the following features:

Foldseek 3Di. A 3Di character summarizes, for each residue, the relative orientation of the Cα frame of its nearest spatial neighbor. Because it encodes fold topology rather than chemistry, 3Di alignments detect remote structural similarity that sequence alignment misses.

Contact-map, Ramachandran, and PAE plots. Plot images: a contact map (which residues are close in 3D, as an N×N binary image), a Ramachandran scatter (backbone torsion angles, revealing secondary-structure composition at a glance), and — for AlphaFold structures — a PAE heatmap (pairwise prediction confidence).

Radius of gyration, Cα contacts, bounding box. Radius of gyration (Rg) is the root-mean-square distance of Cα atoms from their centroid — a single number for overall size and compactness. A globular domain of N residues has Rg ≈ 2.2·N^0.38 Å; an extended or disordered chain has a much larger Rg. The Cα contact count is the number of residue pairs whose Cα atoms are within 8 Å and are more than four positions apart in sequence — a standard proxy for tertiary packing density. The bounding box is the smallest axis-aligned box enclosing all Cα atoms.

Secondary structure (8-state, DSSP). Eight-state secondary structure (DSSP): H is the canonical α-helix, G the tighter 3₁₀-helix, I the wider π-helix; E/B are β-structure, T and S are turns and bends, and '-' is everything else. DSSP derives these from the pattern of main-chain N–H···O=C hydrogen bonds, not from the sequence.

B-factor. B-factor (Debye–Waller factor) reflects atomic displacement in the crystal lattice. It is an experimental observable (units Å²), not a prediction; low values mean the atom is pinned down, high values mean it moves or is heterogeneous across the crystal.

pLDDT. pLDDT is the predicted lDDT-Cα score: AlphaFold's confidence that the local environment of each residue (all inter-atomic distances within 15 Å) is correctly placed. It is a per-residue number between 0 and 100, with higher meaning more reliable.

Nearest PDB structures. Nearest PDB neighbors are the top structural matches found by Foldseek when searching this structure against the entire Protein Data Bank. Each hit reports a TM-score (0 to 1; >0.5 almost always implies the same fold) and an E-value. These are *structural* homologs — they may share no detectable sequence similarity.

Solvent-accessible surface area. Accessible surface area quantifies burial. A residue with SASA near zero is packed into the hydrophobic core; one with SASA >100 Å² sits on the surface. Computed here via the Shrake–Rupley numerical algorithm with a 1.4 Å probe.

Rendered structure images. Structure images are PyMOL renders from six orthogonal camera directions. Cartoon representation draws helices as coils and strands as arrows; sticks shows the backbone as bonds; surface shows the solvent-excluded envelope. Rainbow coloring maps sequence position to hue (blue→red, N→C); chain coloring assigns a distinct color per polypeptide.

Backbone torsions (φ/ψ). φ (phi) and ψ (psi) are the two rotatable backbone dihedrals per residue: φ is the C(i-1)–N–Cα–C torsion, ψ is the N–Cα–C–N(i+1) torsion, both in degrees on (−180°, 180°]. α-helical residues cluster near (−60°, −45°); β-strand residues near (−120°, +130°). A Ramachandran plot is simply a scatter of (φ, ψ) for every residue.

Predicted aligned error. Predicted Aligned Error (PAE) is an AlphaFold confidence matrix: entry (i, j) is the expected error in the position of residue j, in ångströms, when the prediction is superimposed on the true structure at residue i. Low PAE within a block of residues means that block is internally rigid and well-predicted; high PAE between two blocks means their relative placement is uncertain even if each block individually is confident.

mmCIF coordinates. Structure coordinates are given as an mmCIF _atom_site loop: one row per atom with element, residue name, chain id, sequence number, and x/y/z position in Å. Only the four main-chain atoms per residue are included here; side chains are omitted to keep the record compact.

InterPro / GO / CATH / organism. Database cross-references. InterPro integrates a dozen domain/family signature databases into unified entries with residue-range hits. GO terms attach function/process/location labels with evidence codes. CATH codes position the fold in a four-level structural taxonomy. Organism is the NCBI-taxonomy species name.

Secondary structure (3-state, P-SEA). SS3 is a coarse helix/strand/coil call (letters a/b/c) made by the P-SEA algorithm from inter-Cα distances and dihedrals. It is less detailed than DSSP but needs only Cα positions.

Sequence. Sequence gives the chain of amino acids in standard one-letter code (A=alanine, C=cysteine, …, Y=tyrosine), read N→C. It is the only feature that is directly encoded by the gene; all structural features are derived from the folded form of this sequence.